Protein AF-A0A934WTT6-F1 (afdb_monomer_lite)

Sequence (178 aa):
MTVEMIGEKTILVSLREGDMRRYSLCLDDNADRVRLGLKDLLCRVGEICGLDHRGKSYLIEALPSKGGCLLIISVHTVKRRRKFRIKRKQLCELCVFFDADAMLDFRRSCAQGGYAVYDYDGRYILLPGVSLDESSIARLSEYGELYPVSEAVFARIREHGKLLLKSGYPMTASREAR

Structure (mmCIF, N/CA/C/O backbone):
data_AF-A0A934WTT6-F1
#
_entry.id   AF-A0A934WTT6-F1
#
loop_
_atom_site.group_PDB
_atom_site.id
_atom_site.type_symbol
_atom_site.label_atom_id
_atom_site.label_alt_id
_atom_site.label_comp_id
_atom_site.label_asym_id
_atom_site.label_entity_id
_atom_site.label_seq_id
_atom_site.pdbx_PDB_ins_code
_atom_site.Cartn_x
_atom_site.Cartn_y
_atom_site.Cartn_z
_atom_site.occupancy
_atom_site.B_iso_or_equiv
_atom_site.auth_seq_id
_atom_site.auth_comp_id
_atom_site.auth_asym_id
_atom_site.auth_atom_id
_atom_site.pdbx_PDB_model_num
ATOM 1 N N . MET A 1 1 ? -25.855 1.335 35.791 1.00 88.50 1 MET A N 1
ATOM 2 C CA . MET A 1 1 ? -25.545 0.596 34.553 1.00 88.50 1 MET A CA 1
ATOM 3 C C . MET A 1 1 ? -25.887 -0.876 34.722 1.00 88.50 1 MET A C 1
ATOM 5 O O . MET A 1 1 ? -25.560 -1.429 35.767 1.00 88.50 1 MET A O 1
ATOM 9 N N . THR A 1 2 ? -26.501 -1.504 33.718 1.00 91.62 2 THR A N 1
ATOM 10 C CA . THR A 1 2 ? -26.630 -2.971 33.614 1.00 91.62 2 THR A CA 1
ATOM 11 C C . THR A 1 2 ? -25.916 -3.468 32.359 1.00 91.62 2 THR A C 1
ATOM 13 O O . THR A 1 2 ? -25.821 -2.732 31.376 1.00 91.62 2 THR A O 1
ATOM 16 N N . VAL A 1 3 ? -25.373 -4.684 32.420 1.00 92.81 3 VAL A N 1
ATOM 17 C CA . VAL A 1 3 ? -24.588 -5.306 31.346 1.00 92.81 3 VAL A CA 1
ATOM 18 C C . VAL A 1 3 ? -25.080 -6.736 31.172 1.00 92.81 3 VAL A C 1
ATOM 20 O O . VAL A 1 3 ? -25.096 -7.494 32.138 1.00 92.81 3 VAL A O 1
ATOM 23 N N . GLU A 1 4 ? -25.466 -7.093 29.954 1.00 91.38 4 GLU A N 1
ATOM 24 C CA . GLU A 1 4 ? -25.961 -8.422 29.601 1.00 91.38 4 GLU A CA 1
ATOM 25 C C . GLU A 1 4 ? -25.240 -8.924 28.350 1.00 91.38 4 GLU A C 1
ATOM 27 O O . GLU A 1 4 ? -25.096 -8.199 27.367 1.00 91.38 4 GLU A O 1
ATOM 32 N N . MET A 1 5 ? -24.780 -10.174 28.365 1.00 87.94 5 MET A N 1
ATOM 33 C CA . MET A 1 5 ? -24.237 -10.813 27.169 1.00 87.94 5 MET A CA 1
ATOM 34 C C . MET A 1 5 ? -25.361 -11.456 26.362 1.00 87.94 5 MET A C 1
ATOM 36 O O . MET A 1 5 ? -26.077 -12.323 26.860 1.00 87.94 5 MET A O 1
ATOM 40 N N . ILE A 1 6 ? -25.473 -11.067 25.095 1.00 87.12 6 ILE A N 1
ATOM 41 C CA . ILE A 1 6 ? -26.398 -11.654 24.130 1.00 87.12 6 ILE A CA 1
ATOM 42 C C . ILE A 1 6 ? -25.563 -12.505 23.169 1.00 87.12 6 ILE A C 1
ATOM 44 O O . ILE A 1 6 ? -25.006 -12.022 22.185 1.00 87.12 6 ILE A O 1
ATOM 48 N N . GLY A 1 7 ? -25.429 -13.792 23.487 1.00 80.38 7 GLY A N 1
ATOM 49 C CA . GLY A 1 7 ? -24.544 -14.704 22.758 1.00 80.38 7 GLY A CA 1
ATOM 50 C C . GLY A 1 7 ? -23.055 -14.459 23.038 1.00 80.38 7 GLY A C 1
ATOM 51 O O . GLY A 1 7 ? -22.679 -13.851 24.035 1.00 80.38 7 GLY A O 1
ATOM 52 N N . GLU A 1 8 ? -22.183 -14.960 22.160 1.00 77.50 8 GLU A N 1
ATOM 53 C CA . GLU A 1 8 ? -20.729 -14.977 22.408 1.00 77.50 8 GLU A CA 1
ATOM 54 C C . GLU A 1 8 ? -20.008 -13.652 22.108 1.00 77.50 8 GLU A C 1
ATOM 56 O O . GLU A 1 8 ? -18.880 -13.445 22.556 1.00 77.50 8 GLU A O 1
ATOM 61 N N . LYS A 1 9 ? -20.601 -12.774 21.289 1.00 83.19 9 LYS A N 1
ATOM 62 C CA . LYS A 1 9 ? -19.907 -11.598 20.721 1.00 83.19 9 LYS A CA 1
ATOM 63 C C . LYS A 1 9 ? -20.690 -10.296 20.807 1.00 83.19 9 LYS A C 1
ATOM 65 O O . LYS A 1 9 ? -20.185 -9.281 20.329 1.00 83.19 9 LYS A O 1
ATOM 70 N N . THR A 1 10 ? -21.873 -10.303 21.405 1.00 89.62 10 THR A N 1
ATOM 71 C CA . THR A 1 10 ? -22.717 -9.113 21.514 1.00 89.62 10 THR A CA 1
ATOM 72 C C . THR A 1 10 ? -23.033 -8.850 22.976 1.00 89.62 10 THR A C 1
ATOM 74 O O . THR A 1 10 ? -23.355 -9.763 23.733 1.00 89.62 10 THR A O 1
ATOM 77 N N . ILE A 1 11 ? -22.901 -7.594 23.384 1.00 92.31 11 ILE A N 1
ATOM 78 C CA . ILE A 1 11 ? -23.130 -7.145 24.754 1.00 92.31 11 ILE A CA 1
ATOM 79 C C . ILE A 1 11 ? -24.143 -6.015 24.703 1.00 92.31 11 ILE A C 1
ATOM 81 O O . ILE A 1 11 ? -23.982 -5.060 23.944 1.00 92.31 11 ILE A O 1
ATOM 85 N N . LEU A 1 12 ? -25.169 -6.122 25.530 1.00 93.12 12 LEU A N 1
ATOM 86 C CA . LEU A 1 12 ? -26.148 -5.083 25.758 1.00 93.12 12 LEU A CA 1
ATOM 87 C C . LEU A 1 12 ? -25.780 -4.325 27.032 1.00 93.12 12 LEU A C 1
ATOM 89 O O . LEU A 1 12 ? -25.562 -4.927 28.083 1.00 93.12 12 LEU A O 1
ATOM 93 N N . VAL A 1 13 ? -25.713 -3.000 26.949 1.00 94.19 13 VAL A N 1
ATOM 94 C CA . VAL A 1 13 ? -25.418 -2.140 28.097 1.00 94.19 13 VAL A CA 1
ATOM 95 C C . VAL A 1 13 ? -26.506 -1.090 28.224 1.00 94.19 13 VAL A C 1
ATOM 97 O O . VAL A 1 13 ? -26.664 -0.250 27.344 1.00 94.19 13 VAL A O 1
ATOM 100 N N . SER A 1 14 ? -27.238 -1.101 29.335 1.00 93.44 14 SER A N 1
ATOM 101 C CA . SER A 1 14 ? -28.210 -0.051 29.642 1.00 93.44 14 SER A CA 1
ATOM 102 C C . SER A 1 14 ? -27.595 0.954 30.612 1.00 93.44 14 SER A C 1
ATOM 104 O O . SER A 1 14 ? -27.280 0.645 31.769 1.00 93.44 14 SER A O 1
ATOM 106 N N . LEU A 1 15 ? -27.445 2.182 30.129 1.00 93.44 15 LEU A N 1
ATOM 107 C CA . LEU A 1 15 ? -26.926 3.329 30.858 1.00 93.44 15 LEU A CA 1
ATOM 108 C C . LEU A 1 15 ? -28.083 4.217 31.294 1.00 93.44 15 LEU A C 1
ATOM 110 O O . LEU A 1 15 ? -28.875 4.665 30.470 1.00 93.44 15 LEU A O 1
ATOM 114 N N . ARG A 1 16 ? -28.163 4.505 32.592 1.00 92.50 16 ARG A N 1
ATOM 115 C CA . ARG A 1 16 ? -29.046 5.556 33.111 1.00 92.50 16 ARG A CA 1
ATOM 116 C C . ARG A 1 16 ? -28.342 6.905 33.012 1.00 92.50 16 ARG A C 1
ATOM 118 O O . ARG A 1 16 ? -27.128 6.967 32.840 1.00 92.50 16 ARG A O 1
ATOM 125 N N . GLU A 1 17 ? -29.080 7.988 33.202 1.00 90.00 17 GLU A N 1
ATOM 126 C CA . GLU A 1 17 ? -28.550 9.354 33.167 1.00 90.00 17 GLU A CA 1
ATOM 127 C C . GLU A 1 17 ? -27.301 9.547 34.049 1.00 90.00 17 GLU A C 1
ATOM 129 O O . GLU A 1 17 ? -26.317 10.146 33.619 1.00 90.00 17 GLU A O 1
ATOM 134 N N . GLY A 1 18 ? -27.291 8.973 35.257 1.00 90.00 18 GLY A N 1
ATOM 135 C CA . GLY A 1 18 ? -26.122 9.019 36.141 1.00 90.00 18 GLY A CA 1
ATOM 136 C C . GLY A 1 18 ? -24.885 8.322 35.559 1.00 90.00 18 GLY A C 1
ATOM 137 O O . GLY A 1 18 ? -23.771 8.814 35.724 1.00 90.00 18 GLY A O 1
ATOM 138 N N . ASP A 1 19 ? -25.071 7.217 34.830 1.00 91.12 19 ASP A N 1
ATOM 139 C CA . ASP A 1 19 ? -23.977 6.522 34.146 1.00 91.12 19 ASP A CA 1
ATOM 140 C C . ASP A 1 19 ? -23.474 7.351 32.953 1.00 91.12 19 ASP A C 1
ATOM 142 O O . ASP A 1 19 ? -22.269 7.511 32.778 1.00 91.12 19 ASP A O 1
ATOM 146 N N . MET A 1 20 ? -24.388 7.943 32.176 1.00 89.31 20 MET A N 1
ATOM 147 C CA . MET A 1 20 ? -24.049 8.824 31.050 1.00 89.31 20 MET A CA 1
ATOM 148 C C . MET A 1 20 ? -23.176 10.000 31.500 1.00 89.31 20 MET A C 1
ATOM 150 O O . MET A 1 20 ? -22.154 10.284 30.875 1.00 89.31 20 MET A O 1
ATOM 154 N N . ARG A 1 21 ? -23.521 10.635 32.630 1.00 89.00 21 ARG A N 1
ATOM 155 C CA . ARG A 1 21 ? -22.713 11.706 33.236 1.00 89.00 21 ARG A CA 1
ATOM 156 C C . ARG A 1 21 ? -21.365 11.190 33.740 1.00 89.00 21 ARG A C 1
ATOM 158 O O . ARG A 1 21 ? -20.342 11.817 33.479 1.00 89.00 21 ARG A O 1
ATOM 165 N N . ARG A 1 22 ? -21.345 10.036 34.419 1.00 90.06 22 ARG A N 1
ATOM 166 C CA . ARG A 1 22 ? -20.115 9.414 34.940 1.00 90.06 22 ARG A CA 1
ATOM 167 C C . ARG A 1 22 ? -19.087 9.155 33.839 1.00 90.06 22 ARG A C 1
ATOM 169 O O . ARG A 1 22 ? -17.905 9.389 34.059 1.00 90.06 22 ARG A O 1
ATOM 176 N N . TYR A 1 23 ? -19.537 8.689 32.678 1.00 89.94 23 TYR A N 1
ATOM 177 C CA . TYR A 1 23 ? -18.672 8.399 31.536 1.00 89.94 23 TYR A CA 1
ATOM 178 C C . TYR A 1 23 ? -18.549 9.570 30.547 1.00 89.94 23 TYR A C 1
ATOM 180 O O . TYR A 1 23 ? -17.927 9.402 29.508 1.00 89.94 23 TYR A O 1
ATOM 188 N N . SER A 1 24 ? -19.098 10.758 30.842 1.00 88.06 24 SER A N 1
ATOM 189 C CA . SER A 1 24 ? -19.089 11.920 29.927 1.00 88.06 24 SER A CA 1
ATOM 190 C C . SER A 1 24 ? -19.585 11.583 28.507 1.00 88.06 24 SER A C 1
ATOM 192 O O . SER A 1 24 ? -18.953 11.931 27.511 1.00 88.06 24 SER A O 1
ATOM 194 N N . LEU A 1 25 ? -20.700 10.850 28.411 1.00 85.81 25 LEU A N 1
ATOM 195 C CA . LEU A 1 25 ? -21.288 10.378 27.150 1.00 85.81 25 LEU A CA 1
ATOM 196 C C . LEU A 1 25 ? -22.413 11.301 26.659 1.00 85.81 25 LEU A C 1
ATOM 198 O O . LEU A 1 25 ? -23.497 10.835 26.314 1.00 85.81 25 LEU A O 1
ATOM 202 N N . CYS A 1 26 ? -22.185 12.613 26.652 1.00 79.44 26 CYS A N 1
ATOM 203 C CA . CYS A 1 26 ? -23.161 13.579 26.147 1.00 79.44 26 CYS A CA 1
ATOM 204 C C . CYS A 1 26 ? -22.972 13.831 24.644 1.00 79.44 26 CYS A C 1
ATOM 206 O O . CYS A 1 26 ? -21.847 13.870 24.152 1.00 79.44 26 CYS A O 1
ATOM 208 N N . LEU A 1 27 ? -24.077 14.030 23.917 1.00 67.25 27 LEU A N 1
ATOM 209 C CA . LEU A 1 27 ? -24.055 14.320 22.474 1.00 67.25 27 LEU A CA 1
ATOM 210 C C . LEU A 1 27 ? -23.377 15.661 22.146 1.00 67.25 27 LEU A C 1
ATOM 212 O O . LEU A 1 27 ? -22.802 15.797 21.071 1.00 67.25 27 LEU A O 1
ATOM 216 N N . ASP A 1 28 ? -23.411 16.609 23.085 1.00 74.44 28 ASP A N 1
ATOM 217 C CA . ASP A 1 28 ? -22.836 17.950 22.925 1.00 74.44 28 ASP A CA 1
ATOM 218 C C . ASP A 1 28 ? -21.350 18.029 23.328 1.00 74.44 28 ASP A C 1
ATOM 220 O O . ASP A 1 28 ? -20.716 19.074 23.182 1.00 74.44 28 ASP A O 1
ATOM 224 N N . ASP A 1 29 ? -20.777 16.944 23.861 1.00 74.25 29 ASP A N 1
ATOM 225 C CA . ASP A 1 29 ? -19.371 16.912 24.267 1.00 74.25 29 ASP A CA 1
ATOM 226 C C . ASP A 1 29 ? -18.434 16.716 23.060 1.00 74.25 29 ASP A C 1
ATOM 228 O O . ASP A 1 29 ? -18.773 16.109 22.043 1.00 74.25 29 ASP A O 1
ATOM 232 N N . ASN A 1 30 ? -17.190 17.188 23.194 1.00 83.25 30 ASN A N 1
ATOM 233 C CA . ASN A 1 30 ? -16.145 16.962 22.195 1.00 83.25 30 ASN A CA 1
ATOM 234 C C . ASN A 1 30 ? -15.956 15.451 21.933 1.00 83.25 30 ASN A C 1
ATOM 236 O O . ASN A 1 30 ? -15.803 14.663 22.869 1.00 83.25 30 ASN A O 1
ATOM 240 N N . ALA A 1 31 ? -15.882 15.062 20.656 1.00 82.75 31 ALA A N 1
ATOM 241 C CA . ALA A 1 31 ? -15.681 13.686 20.207 1.00 82.75 31 ALA A CA 1
ATOM 242 C C . ALA A 1 31 ? -14.515 12.967 20.911 1.00 82.75 31 ALA A C 1
ATOM 244 O O . ALA A 1 31 ? -14.612 11.771 21.189 1.00 82.75 31 ALA A O 1
ATOM 245 N N . ASP A 1 32 ? -13.424 13.665 21.238 1.00 85.69 32 ASP A N 1
ATOM 246 C CA . ASP A 1 32 ? -12.292 13.055 21.949 1.00 85.69 32 ASP A CA 1
ATOM 247 C C . ASP A 1 32 ? -12.609 12.735 23.414 1.00 85.69 32 ASP A C 1
ATOM 249 O O . ASP A 1 32 ? -12.186 11.696 23.929 1.00 85.69 32 ASP A O 1
ATOM 253 N N . ARG A 1 33 ? -13.420 13.573 24.068 1.00 85.75 33 ARG A N 1
ATOM 254 C CA . ARG A 1 33 ? -13.899 13.344 25.435 1.00 85.75 33 ARG A CA 1
ATOM 255 C C . ARG A 1 33 ? -14.870 12.167 25.478 1.00 85.75 33 ARG A C 1
ATOM 257 O O . ARG A 1 33 ? -14.693 11.269 26.297 1.00 85.75 33 ARG A O 1
ATOM 264 N N . VAL A 1 34 ? -15.813 12.118 24.538 1.00 86.31 34 VAL A N 1
ATOM 265 C CA . VAL A 1 34 ? -16.751 10.994 24.391 1.00 86.31 34 VAL A CA 1
ATOM 266 C C . VAL A 1 34 ? -15.995 9.692 24.102 1.00 86.31 34 VAL A C 1
ATOM 268 O O . VAL A 1 34 ?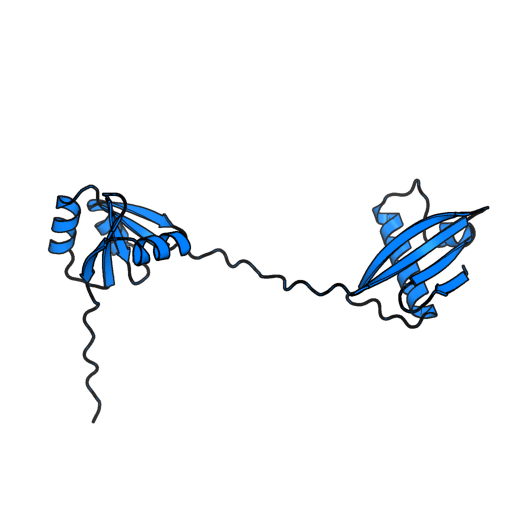 -16.300 8.650 24.677 1.00 86.31 34 VAL A O 1
ATOM 271 N N . ARG A 1 35 ? -14.949 9.733 23.265 1.00 87.31 35 ARG A N 1
ATOM 272 C CA . ARG A 1 35 ? -14.086 8.568 22.993 1.00 87.31 35 ARG A CA 1
ATOM 273 C C . ARG A 1 35 ? -13.341 8.070 24.227 1.00 87.31 35 ARG A C 1
ATOM 275 O O . ARG A 1 35 ? -13.196 6.859 24.376 1.00 87.31 35 ARG A O 1
ATOM 282 N N . LEU A 1 36 ? -12.828 8.964 25.072 1.00 88.94 36 LEU A N 1
ATOM 283 C CA . LEU A 1 36 ? -12.204 8.587 26.346 1.00 88.94 36 LEU A CA 1
ATOM 284 C C . LEU A 1 36 ? -13.234 7.932 27.274 1.00 88.94 36 LEU A C 1
ATOM 286 O O . LEU A 1 36 ? -13.004 6.824 27.748 1.00 88.94 36 LEU A O 1
ATOM 290 N N . GLY A 1 37 ? -14.408 8.548 27.408 1.00 90.88 37 GLY A N 1
ATOM 291 C CA . GLY A 1 37 ? -15.532 8.006 28.169 1.00 90.88 37 GLY A CA 1
ATOM 292 C C . GLY A 1 37 ? -15.967 6.609 27.726 1.00 90.88 37 GLY A C 1
ATOM 293 O O . GLY A 1 37 ? -16.144 5.708 28.5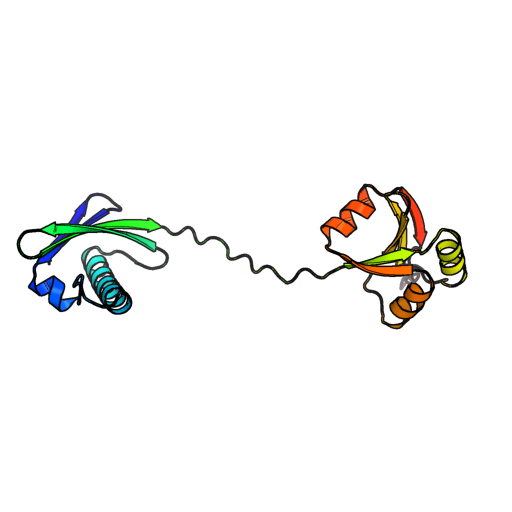46 1.00 90.88 37 GLY A O 1
ATOM 294 N N . LEU A 1 38 ? -16.069 6.393 26.411 1.00 90.19 38 LEU A N 1
ATOM 295 C CA . LEU A 1 38 ? -16.377 5.086 25.828 1.00 90.19 38 LEU A CA 1
ATOM 296 C C . LEU A 1 38 ? -15.290 4.047 26.115 1.00 90.19 38 LEU A C 1
ATOM 298 O O . LEU A 1 38 ? -15.618 2.885 26.336 1.00 90.19 38 LEU A O 1
ATOM 302 N N . LYS A 1 39 ? -14.005 4.425 26.122 1.00 89.75 39 LYS A N 1
ATOM 303 C CA . LYS A 1 39 ? -12.920 3.496 26.480 1.00 89.75 39 LYS A CA 1
ATOM 304 C C . LYS A 1 39 ? -13.033 3.054 27.933 1.00 89.75 39 LYS A C 1
ATOM 306 O O . LYS A 1 39 ? -12.948 1.857 28.195 1.00 89.75 39 LYS A O 1
ATOM 311 N N . ASP A 1 40 ? -13.272 3.990 28.845 1.00 91.19 40 ASP A N 1
ATOM 312 C CA . ASP A 1 40 ? -13.427 3.688 30.270 1.00 91.19 40 ASP A CA 1
ATOM 313 C C . ASP A 1 40 ? -14.658 2.808 30.522 1.00 91.19 40 ASP A C 1
ATOM 315 O O . ASP A 1 40 ? -14.598 1.842 31.289 1.00 91.19 40 ASP A O 1
ATOM 319 N N . LEU A 1 41 ? -15.761 3.087 29.819 1.00 92.25 41 LEU A N 1
ATOM 320 C CA . LEU A 1 41 ? -16.950 2.242 29.828 1.00 92.25 41 LEU A CA 1
ATOM 321 C C . LEU A 1 41 ? -16.636 0.828 29.327 1.00 92.25 41 LEU A C 1
ATOM 323 O O . LEU A 1 41 ? -16.990 -0.145 29.990 1.00 92.25 41 LEU A O 1
ATOM 327 N N . LEU A 1 42 ? -15.969 0.702 28.176 1.00 90.44 42 LEU A N 1
ATOM 328 C CA . LEU A 1 42 ? -15.627 -0.592 27.588 1.00 90.44 42 LEU A CA 1
ATOM 329 C C . LEU A 1 42 ? -14.748 -1.422 28.522 1.00 90.44 42 LEU A C 1
ATOM 331 O O . LEU A 1 42 ? -15.055 -2.595 28.710 1.00 90.44 42 LEU A O 1
ATOM 335 N N . CYS A 1 43 ? -13.727 -0.819 29.142 1.00 89.38 43 CYS A N 1
ATOM 336 C CA . CYS A 1 43 ? -12.894 -1.485 30.147 1.00 89.38 43 CYS A CA 1
ATOM 337 C C . CYS A 1 43 ? -13.749 -2.054 31.282 1.00 89.38 43 CYS A C 1
ATOM 339 O O . CYS A 1 43 ? -13.619 -3.226 31.631 1.00 89.38 43 CYS A O 1
ATOM 341 N N . ARG A 1 44 ? -14.685 -1.256 31.813 1.00 90.88 44 ARG A N 1
ATOM 342 C CA . ARG A 1 44 ? -15.579 -1.719 32.879 1.00 90.88 44 ARG A CA 1
ATOM 343 C C . ARG A 1 44 ? -16.504 -2.844 32.418 1.00 90.88 44 ARG A C 1
ATOM 345 O O . ARG A 1 44 ? -16.761 -3.779 33.171 1.00 90.88 44 ARG A O 1
ATOM 352 N N . VAL A 1 45 ? -17.011 -2.764 31.192 1.00 90.00 45 VAL A N 1
ATOM 353 C CA . VAL A 1 45 ? -17.858 -3.805 30.598 1.00 90.00 45 VAL A CA 1
ATOM 354 C C . VAL A 1 45 ? -17.082 -5.113 30.438 1.00 90.00 45 VAL A C 1
ATOM 356 O O . VAL A 1 45 ? -17.624 -6.169 30.761 1.00 90.00 45 VAL A O 1
ATOM 359 N N . GLY A 1 46 ? -15.820 -5.083 30.000 1.00 87.31 46 GLY A N 1
ATOM 360 C CA . GLY A 1 46 ? -15.032 -6.313 29.904 1.00 87.31 46 GLY A CA 1
ATOM 361 C C . GLY A 1 46 ? -14.569 -6.868 31.238 1.00 87.31 46 GLY A C 1
ATOM 362 O O . GLY A 1 46 ? -14.494 -8.086 31.346 1.00 87.31 46 GLY A O 1
ATOM 363 N N . GLU A 1 47 ? -14.352 -6.039 32.265 1.00 87.88 47 GLU A N 1
ATOM 364 C CA . GLU A 1 47 ? -14.180 -6.531 33.641 1.00 87.88 47 GLU A CA 1
ATOM 365 C C . GLU A 1 47 ? -15.402 -7.345 34.092 1.00 87.88 47 GLU A C 1
ATOM 367 O O . GLU A 1 47 ? -15.250 -8.433 34.639 1.00 87.88 47 GLU A O 1
ATOM 372 N N . ILE A 1 48 ? -16.614 -6.843 33.821 1.00 87.94 48 ILE A N 1
ATOM 373 C CA . ILE A 1 48 ? -17.872 -7.512 34.188 1.00 87.94 48 ILE A CA 1
ATOM 374 C C . ILE A 1 48 ? -18.079 -8.802 33.379 1.00 87.94 48 ILE A C 1
ATOM 376 O O . ILE A 1 48 ? -18.533 -9.802 33.928 1.00 87.94 48 ILE A O 1
ATOM 380 N N . CYS A 1 49 ? -17.742 -8.794 32.087 1.00 84.25 49 CYS A N 1
ATOM 381 C CA . CYS A 1 49 ? -17.977 -9.927 31.184 1.00 84.25 49 CYS A CA 1
ATOM 382 C C . CYS A 1 49 ? -16.799 -10.917 31.095 1.00 84.25 49 CYS A C 1
ATOM 384 O O . CYS A 1 49 ? -16.885 -11.893 30.354 1.00 84.25 49 CYS A O 1
ATOM 386 N N . GLY A 1 50 ? -15.673 -10.658 31.768 1.00 82.19 50 GLY A N 1
ATOM 387 C CA . GLY A 1 50 ? -14.451 -11.461 31.629 1.00 82.19 50 GLY A CA 1
ATOM 388 C C . GLY A 1 50 ? -13.818 -11.403 30.228 1.00 82.19 50 GLY A C 1
ATOM 389 O O . GLY A 1 50 ? -13.218 -12.376 29.771 1.00 82.19 50 GLY A O 1
ATOM 390 N N . LEU A 1 51 ? -13.959 -10.284 29.511 1.00 77.38 51 LEU A N 1
ATOM 391 C CA . LEU A 1 51 ? -13.464 -10.131 28.140 1.00 77.38 51 LEU A CA 1
ATOM 392 C C . LEU A 1 51 ? -12.076 -9.480 28.107 1.00 77.38 51 LEU A C 1
ATOM 394 O O . LEU A 1 51 ? -11.912 -8.333 28.507 1.00 77.38 51 LEU A O 1
ATOM 398 N N . ASP A 1 52 ? -11.088 -10.155 27.508 1.00 74.31 52 ASP A N 1
ATOM 399 C CA . ASP A 1 52 ? -9.818 -9.503 27.153 1.00 74.31 52 ASP A CA 1
ATOM 400 C C . ASP A 1 52 ? -10.026 -8.569 25.955 1.00 74.31 52 ASP A C 1
ATOM 402 O O . ASP A 1 52 ? -10.407 -9.021 24.874 1.00 74.31 52 ASP A O 1
ATOM 406 N N . HIS A 1 53 ? -9.780 -7.271 26.121 1.00 71.44 53 HIS A N 1
ATOM 407 C CA . HIS A 1 53 ? -9.977 -6.278 25.068 1.00 71.44 53 HIS A CA 1
ATOM 408 C C . HIS A 1 53 ? -8.813 -6.164 24.070 1.00 71.44 53 HIS A C 1
ATOM 410 O O . HIS A 1 53 ? -8.950 -5.473 23.053 1.00 71.44 53 HIS A O 1
ATOM 416 N N . ARG A 1 54 ? -7.662 -6.805 24.322 1.00 72.81 54 ARG A N 1
ATOM 417 C CA . ARG A 1 54 ? -6.471 -6.658 23.471 1.00 72.81 54 ARG A CA 1
ATOM 418 C C . ARG A 1 54 ? -6.723 -7.190 22.058 1.00 72.81 54 ARG A C 1
ATOM 420 O O . ARG A 1 54 ? -7.117 -8.332 21.854 1.00 72.81 54 ARG A O 1
ATOM 427 N N . GLY A 1 55 ? -6.449 -6.357 21.051 1.00 68.88 55 GLY A N 1
ATOM 428 C CA . GLY A 1 55 ? -6.548 -6.752 19.638 1.00 68.88 55 GLY A CA 1
ATOM 429 C C . GLY A 1 55 ? -7.978 -6.948 19.118 1.00 68.88 55 GLY A C 1
ATOM 430 O O . GLY A 1 55 ? -8.160 -7.518 18.041 1.00 68.88 55 GLY A O 1
ATOM 431 N N . LYS A 1 56 ? -8.986 -6.473 19.851 1.00 79.75 56 LYS A N 1
ATOM 432 C CA . LYS A 1 56 ? -10.390 -6.495 19.433 1.00 79.75 56 LYS A CA 1
ATOM 433 C C . LYS A 1 56 ? -10.827 -5.118 18.932 1.00 79.75 56 LYS A C 1
ATOM 435 O O . LYS A 1 56 ? -10.291 -4.094 19.350 1.00 79.75 56 LYS A O 1
ATOM 440 N N . SER A 1 57 ? -11.785 -5.103 18.016 1.00 83.56 57 SER A N 1
ATOM 441 C CA . SER A 1 57 ? -12.489 -3.905 17.555 1.00 83.56 57 SER A CA 1
ATOM 442 C C . SER A 1 57 ? -13.948 -4.017 17.947 1.00 83.56 57 SER A C 1
ATOM 444 O O . SER A 1 57 ? -14.529 -5.096 17.846 1.00 83.56 57 SER A O 1
ATOM 446 N N . TYR A 1 58 ? -14.532 -2.896 18.340 1.00 86.62 58 TYR A N 1
ATOM 447 C CA . TYR A 1 58 ? -15.916 -2.820 18.780 1.00 86.62 58 TYR A CA 1
ATOM 448 C C . TYR A 1 58 ? -16.716 -2.040 17.750 1.00 86.62 58 TYR A C 1
ATOM 450 O O . TYR A 1 58 ? -16.293 -0.961 17.333 1.00 86.62 58 TYR A O 1
ATOM 458 N N . LEU A 1 59 ? -17.854 -2.590 17.351 1.00 89.25 59 LEU A N 1
ATOM 459 C CA . LEU A 1 59 ? -18.937 -1.813 16.769 1.00 89.25 59 LEU A CA 1
ATOM 460 C C . LEU A 1 59 ? -19.876 -1.452 17.921 1.00 89.25 59 LEU A C 1
ATOM 462 O O . LEU A 1 59 ? -20.307 -2.343 18.650 1.00 89.25 59 LEU A O 1
ATOM 466 N N . ILE A 1 60 ? -20.124 -0.160 18.119 1.00 90.50 60 ILE A N 1
ATOM 467 C CA . ILE A 1 60 ? -20.987 0.345 19.189 1.00 90.50 60 ILE A CA 1
ATOM 468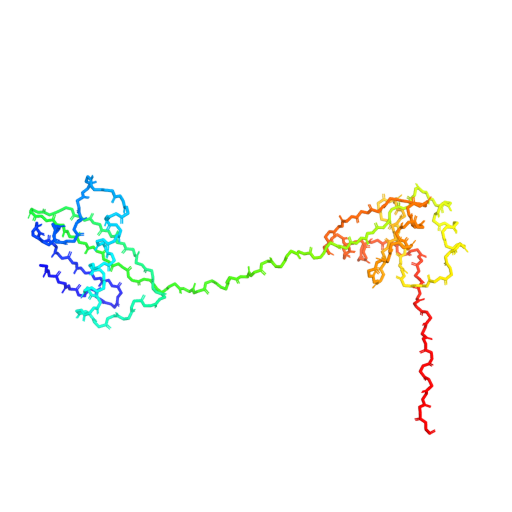 C C . ILE A 1 60 ? -22.141 1.081 18.532 1.00 90.50 60 ILE A C 1
ATOM 470 O O . ILE A 1 60 ? -21.928 2.087 17.857 1.00 90.50 60 ILE A O 1
ATOM 474 N N . GLU A 1 61 ? -23.346 0.582 18.751 1.00 90.69 61 GLU A N 1
ATOM 475 C CA . GLU A 1 61 ? -24.586 1.221 18.330 1.00 90.69 61 GLU A CA 1
ATOM 476 C C . GLU A 1 61 ? -25.283 1.772 19.571 1.00 90.69 61 GLU A C 1
ATOM 478 O O . GLU A 1 61 ? -25.338 1.105 20.605 1.00 90.69 61 GLU A O 1
ATOM 483 N N . ALA A 1 62 ? -25.778 3.003 19.485 1.00 90.44 62 ALA A N 1
ATOM 484 C CA . ALA A 1 62 ? -26.408 3.699 20.597 1.00 90.44 62 ALA A CA 1
ATOM 485 C C . ALA A 1 62 ? -27.866 4.011 20.265 1.00 90.44 62 ALA A C 1
ATOM 487 O O . ALA A 1 62 ? -28.162 4.599 19.225 1.00 90.44 62 ALA A O 1
ATOM 488 N N . LEU A 1 63 ? -28.766 3.636 21.168 1.00 89.06 63 LEU A N 1
ATOM 489 C CA . LEU A 1 63 ? -30.200 3.864 21.063 1.00 89.06 63 LEU A CA 1
ATOM 490 C C . LEU A 1 63 ? -30.658 4.687 22.275 1.00 89.06 63 LEU A C 1
ATOM 492 O O . LEU A 1 63 ? -30.402 4.291 23.416 1.00 89.06 63 LEU A O 1
ATOM 496 N N . PRO A 1 64 ? -31.339 5.827 22.079 1.00 87.19 64 PRO A N 1
ATOM 497 C CA . PRO A 1 64 ? -31.858 6.602 23.197 1.00 87.19 64 PRO A CA 1
ATOM 498 C C . PRO A 1 64 ? -32.926 5.803 23.959 1.00 87.19 64 PRO A C 1
ATOM 500 O O . PRO A 1 64 ? -33.750 5.109 23.364 1.00 87.19 64 PRO A O 1
ATOM 503 N N . SER A 1 65 ? -32.937 5.924 25.286 1.00 83.94 65 SER A N 1
ATOM 504 C CA . SER A 1 65 ? -33.976 5.351 26.153 1.00 83.94 65 SER A CA 1
ATOM 505 C C . SER A 1 65 ? -34.475 6.400 27.153 1.00 83.94 65 SER A C 1
ATOM 507 O O . SER A 1 65 ? -33.848 7.447 27.325 1.00 83.94 65 SER A O 1
ATOM 509 N N . LYS A 1 66 ? -35.626 6.171 27.806 1.00 80.88 66 LYS A N 1
ATOM 510 C CA . LYS A 1 66 ? -36.186 7.131 28.777 1.00 80.88 66 LYS A CA 1
ATOM 511 C C . LYS A 1 66 ? -35.195 7.371 29.927 1.00 80.88 66 LYS A C 1
ATOM 513 O O . LYS A 1 66 ? -35.057 6.527 30.807 1.00 80.88 66 LYS A O 1
ATOM 518 N N . GLY A 1 67 ? -34.539 8.534 29.919 1.00 78.69 67 GLY A N 1
ATOM 519 C CA . GLY A 1 67 ? -33.562 8.933 30.937 1.00 78.69 67 GLY A CA 1
ATOM 520 C C . GLY A 1 67 ? -32.207 8.230 30.817 1.00 78.69 67 GLY A C 1
ATOM 521 O O . GLY A 1 67 ? -31.543 8.014 31.831 1.00 78.69 67 GLY A O 1
ATOM 522 N N . GLY A 1 68 ? -31.800 7.824 29.611 1.00 86.88 68 GLY A N 1
ATOM 523 C CA . GLY A 1 68 ? -30.555 7.089 29.426 1.00 86.88 68 GLY A CA 1
ATOM 524 C C . GLY A 1 68 ? -30.251 6.697 27.984 1.00 86.88 68 GLY A C 1
ATOM 525 O O . GLY A 1 68 ? -30.794 7.246 27.027 1.00 86.88 68 GLY A O 1
ATOM 526 N N . CYS A 1 69 ? -29.385 5.701 27.833 1.00 89.81 69 CYS A N 1
ATOM 527 C CA . CYS A 1 69 ? -28.945 5.176 26.547 1.00 89.81 69 CYS A CA 1
ATOM 528 C C . CYS A 1 69 ? -28.778 3.660 26.631 1.00 89.81 69 CYS A C 1
ATOM 530 O O . CYS A 1 69 ? -28.253 3.134 27.612 1.00 89.81 69 CYS A O 1
ATOM 532 N N . LEU A 1 70 ? -29.223 2.965 25.596 1.00 92.19 70 LEU A N 1
ATOM 533 C CA . LEU A 1 70 ? -28.957 1.556 25.389 1.00 92.19 70 LEU A CA 1
ATOM 534 C C . LEU A 1 70 ? -27.828 1.433 24.369 1.00 92.19 70 LEU A C 1
ATOM 536 O O . LEU A 1 70 ? -27.939 1.946 23.258 1.00 92.19 70 LEU A O 1
ATOM 540 N N . LEU A 1 71 ? -26.750 0.755 24.740 1.00 93.12 71 LEU A N 1
ATOM 541 C CA . LEU A 1 71 ? -25.644 0.458 23.843 1.00 93.12 71 LEU A CA 1
ATOM 542 C C . LEU A 1 71 ? -25.667 -1.015 23.458 1.00 93.12 71 LEU A C 1
ATOM 544 O O . LEU A 1 71 ? -25.763 -1.891 24.319 1.00 93.12 71 LEU A O 1
ATOM 548 N N . ILE A 1 72 ? -25.515 -1.271 22.166 1.00 92.62 72 ILE A N 1
ATOM 549 C CA . ILE A 1 72 ? -25.266 -2.596 21.610 1.00 92.62 72 ILE A CA 1
ATOM 550 C C . ILE A 1 72 ? -23.802 -2.620 21.185 1.00 92.62 72 ILE A C 1
ATOM 552 O O . ILE A 1 72 ? -23.374 -1.845 20.331 1.00 92.62 72 ILE A O 1
ATOM 556 N N . ILE A 1 73 ? -23.017 -3.489 21.815 1.00 92.12 73 ILE A N 1
ATOM 557 C CA . ILE A 1 73 ? -21.574 -3.589 21.606 1.00 92.12 73 ILE A CA 1
ATOM 558 C C . ILE A 1 73 ? -21.280 -4.937 20.960 1.00 92.12 73 ILE A C 1
ATOM 560 O O . ILE A 1 73 ? -21.351 -5.980 21.608 1.00 92.12 73 ILE A O 1
ATOM 564 N N . SER A 1 74 ? -20.914 -4.908 19.684 1.00 90.44 74 SER A N 1
ATOM 565 C CA . SER A 1 74 ? -20.493 -6.089 18.933 1.00 90.44 74 SER A CA 1
ATOM 566 C C . SER A 1 74 ? -18.971 -6.180 18.891 1.00 90.44 74 SER A C 1
ATOM 568 O O . SER A 1 74 ? -18.271 -5.252 18.477 1.00 90.44 74 SER A O 1
ATOM 570 N N . VAL A 1 75 ? -18.443 -7.315 19.341 1.00 87.31 75 VAL A N 1
ATOM 571 C CA . VAL A 1 75 ? -17.012 -7.570 19.490 1.00 87.31 75 VAL A CA 1
ATOM 572 C C . VAL A 1 75 ? -16.486 -8.320 18.271 1.00 87.31 75 VAL A C 1
ATOM 574 O O . VAL A 1 75 ? -16.797 -9.488 18.036 1.00 87.31 75 VAL A O 1
ATOM 577 N N . HIS A 1 76 ? -15.608 -7.668 17.517 1.00 82.38 76 HIS A N 1
ATOM 578 C CA . HIS A 1 76 ? -14.922 -8.261 16.378 1.00 82.38 76 HIS A CA 1
ATOM 579 C C . HIS A 1 76 ? -13.449 -8.501 16.709 1.00 82.38 76 HIS A C 1
ATOM 581 O O . HIS A 1 76 ? -12.750 -7.645 17.253 1.00 82.38 76 HIS A O 1
ATOM 587 N N . THR A 1 77 ? -12.930 -9.667 16.337 1.00 68.56 77 THR A N 1
ATOM 588 C CA . THR A 1 77 ? -11.485 -9.901 16.349 1.00 68.56 77 THR A CA 1
ATOM 589 C C . THR A 1 77 ? -10.866 -9.137 15.187 1.00 68.56 77 THR A C 1
ATOM 591 O O . THR A 1 77 ? -11.124 -9.471 14.025 1.00 68.56 77 THR A O 1
ATOM 594 N N . VAL A 1 78 ? -10.018 -8.147 15.472 1.00 61.41 78 VAL A N 1
ATOM 595 C CA . VAL A 1 78 ? -9.196 -7.551 14.421 1.00 61.41 78 VAL A CA 1
ATOM 596 C C . VAL A 1 78 ? -8.188 -8.617 14.033 1.00 61.41 78 VAL A C 1
ATOM 598 O O . VAL A 1 78 ? -7.209 -8.848 14.743 1.00 61.41 78 VAL A O 1
ATOM 601 N N . LYS A 1 79 ? -8.390 -9.275 12.887 1.00 54.59 79 LYS A N 1
ATOM 602 C CA . LYS A 1 79 ? -7.274 -9.954 12.228 1.00 54.59 79 LYS A CA 1
ATOM 603 C C . LYS A 1 79 ? -6.222 -8.872 12.022 1.00 54.59 79 LYS A C 1
ATOM 605 O O . LYS A 1 79 ? -6.430 -7.984 11.196 1.00 54.59 79 LYS A O 1
ATOM 610 N N . ARG A 1 80 ? -5.140 -8.887 12.813 1.00 50.06 80 ARG A N 1
ATOM 611 C CA . ARG A 1 80 ? -3.985 -7.997 12.636 1.00 50.06 80 ARG A CA 1
ATOM 612 C C . ARG A 1 80 ? -3.572 -8.125 11.172 1.00 50.06 80 ARG A C 1
ATOM 614 O O . ARG A 1 80 ? -2.908 -9.089 10.798 1.00 50.06 80 ARG A O 1
ATOM 621 N N . ARG A 1 81 ? -3.988 -7.181 10.323 1.00 52.19 81 ARG A N 1
ATOM 622 C CA . ARG A 1 81 ? -3.438 -7.078 8.976 1.00 52.19 81 ARG A CA 1
ATOM 623 C C . ARG A 1 81 ? -1.948 -6.866 9.188 1.00 52.19 81 ARG A C 1
ATOM 625 O O . ARG A 1 81 ? -1.559 -5.922 9.880 1.00 52.19 81 ARG A O 1
ATOM 632 N N . ARG A 1 82 ? -1.128 -7.786 8.670 1.00 50.44 82 ARG A N 1
ATOM 633 C CA . ARG A 1 82 ? 0.327 -7.621 8.611 1.00 50.44 82 ARG A CA 1
ATOM 634 C C . ARG A 1 82 ? 0.578 -6.211 8.083 1.00 50.44 82 ARG A C 1
ATOM 636 O O . ARG A 1 82 ? 0.222 -5.905 6.949 1.00 50.44 82 ARG A O 1
ATOM 643 N N . LYS A 1 83 ? 1.127 -5.334 8.925 1.00 46.16 83 LYS A N 1
ATOM 644 C CA . LYS A 1 83 ? 1.622 -4.039 8.468 1.00 46.16 83 LYS A CA 1
ATOM 645 C C . LYS A 1 83 ? 2.878 -4.340 7.665 1.00 46.16 83 LYS A C 1
ATOM 647 O O . LYS A 1 83 ? 3.954 -4.507 8.230 1.00 46.16 83 LYS A O 1
ATOM 652 N N . PHE A 1 84 ? 2.723 -4.489 6.355 1.00 50.38 84 PHE A N 1
ATOM 653 C CA . PHE A 1 84 ? 3.862 -4.523 5.457 1.00 50.38 84 PHE A CA 1
ATOM 654 C C . PHE A 1 84 ? 4.473 -3.125 5.471 1.00 50.38 84 PHE A C 1
ATOM 656 O O . PHE A 1 84 ? 3.886 -2.166 4.974 1.00 50.38 84 PHE A O 1
ATOM 663 N N . ARG A 1 85 ? 5.641 -2.990 6.100 1.00 46.38 85 ARG A N 1
ATOM 664 C CA . ARG A 1 85 ? 6.487 -1.818 5.903 1.00 46.38 85 ARG A CA 1
ATOM 665 C C . ARG A 1 85 ? 6.945 -1.876 4.450 1.00 46.38 85 ARG A C 1
ATOM 667 O O . ARG A 1 85 ? 7.791 -2.701 4.115 1.00 46.38 85 ARG A O 1
ATOM 674 N N . ILE A 1 86 ? 6.371 -1.032 3.596 1.00 53.59 86 ILE A N 1
ATOM 675 C CA . ILE A 1 86 ? 6.901 -0.802 2.253 1.00 53.59 86 ILE A CA 1
ATOM 676 C C . ILE A 1 86 ? 8.281 -0.173 2.467 1.00 53.59 86 ILE A C 1
ATOM 678 O O . ILE A 1 86 ? 8.397 1.002 2.816 1.00 53.59 86 ILE A O 1
ATOM 682 N N . LYS A 1 87 ? 9.344 -0.980 2.369 1.00 51.19 87 LYS A N 1
ATOM 683 C CA . LYS A 1 87 ? 10.701 -0.447 2.226 1.00 51.19 87 LYS A CA 1
ATOM 684 C C . LYS A 1 87 ? 10.671 0.402 0.952 1.00 51.19 87 LYS A C 1
ATOM 686 O O . LYS A 1 87 ? 10.132 -0.067 -0.049 1.00 51.19 87 LYS A O 1
ATOM 691 N N . ARG A 1 88 ? 11.172 1.646 0.997 1.00 49.06 88 ARG A N 1
ATOM 692 C CA . ARG A 1 88 ? 11.373 2.455 -0.218 1.00 49.06 88 ARG A CA 1
ATOM 693 C C . ARG A 1 88 ? 12.092 1.546 -1.218 1.00 49.06 88 ARG A C 1
ATOM 695 O O . ARG A 1 88 ? 13.172 1.059 -0.890 1.00 49.06 88 ARG A O 1
ATOM 702 N N . LYS A 1 89 ? 11.432 1.207 -2.332 1.00 57.09 89 LYS A N 1
ATOM 703 C CA . LYS A 1 89 ? 12.012 0.323 -3.349 1.00 57.09 89 LYS A CA 1
ATOM 704 C C . LYS A 1 89 ? 13.338 0.949 -3.773 1.00 57.09 89 LYS A C 1
ATOM 706 O O . LYS A 1 89 ? 13.352 2.139 -4.082 1.00 57.09 89 LYS A O 1
ATOM 711 N N . GLN A 1 90 ? 14.426 0.181 -3.728 1.00 61.53 90 GLN A N 1
ATOM 712 C CA . GLN A 1 90 ? 15.656 0.593 -4.395 1.00 61.53 90 GLN A CA 1
ATOM 713 C C . GLN A 1 90 ? 15.301 0.791 -5.868 1.00 61.53 90 GLN A C 1
ATOM 715 O O . GLN A 1 90 ? 14.738 -0.106 -6.497 1.00 61.53 90 GLN A O 1
ATOM 720 N N . LEU A 1 91 ? 15.510 2.007 -6.362 1.00 68.56 91 LEU A N 1
ATOM 721 C CA . LEU A 1 91 ? 15.395 2.292 -7.781 1.00 68.56 91 LEU A CA 1
ATOM 722 C C . LEU A 1 91 ? 16.606 1.641 -8.447 1.00 68.56 91 LEU A C 1
ATOM 724 O O . LEU A 1 91 ? 17.725 1.770 -7.954 1.00 68.56 91 LEU A O 1
ATOM 728 N N . CYS A 1 92 ? 16.359 0.890 -9.511 1.00 80.81 92 CYS A N 1
ATOM 729 C CA . CYS A 1 92 ? 17.413 0.374 -10.367 1.00 80.81 92 CYS A CA 1
ATOM 730 C C . CYS A 1 92 ? 17.726 1.453 -11.401 1.00 80.81 92 CYS A C 1
ATOM 732 O O . CYS A 1 92 ? 16.802 2.075 -11.918 1.00 80.81 92 CYS A O 1
ATOM 734 N N . GLU A 1 93 ? 18.992 1.664 -11.728 1.00 89.06 93 GLU A N 1
ATOM 735 C CA . GLU A 1 93 ? 19.366 2.553 -12.827 1.00 89.06 93 GLU A CA 1
ATOM 736 C C . GLU A 1 93 ? 19.500 1.743 -14.115 1.00 89.06 93 GLU A C 1
ATOM 738 O O . GLU A 1 93 ? 20.064 0.649 -14.117 1.00 89.06 93 GLU A O 1
ATOM 743 N N . LEU A 1 94 ? 18.960 2.274 -15.207 1.00 92.75 94 LEU A N 1
ATOM 744 C CA . LEU A 1 94 ? 19.242 1.815 -16.565 1.00 92.75 94 LEU A CA 1
ATOM 745 C C . LEU A 1 94 ? 19.809 2.974 -17.377 1.00 92.75 94 LEU A C 1
ATOM 747 O O . LEU A 1 94 ? 19.571 4.128 -17.029 1.00 92.75 94 LEU A O 1
ATOM 751 N N . CYS A 1 95 ? 20.517 2.673 -18.462 1.00 94.56 95 CYS A N 1
ATOM 752 C CA . CYS A 1 95 ? 20.946 3.675 -19.437 1.00 94.56 95 CYS A CA 1
ATOM 753 C C . CYS A 1 95 ? 20.232 3.431 -20.768 1.00 94.56 95 CYS A C 1
ATOM 755 O O . CYS A 1 95 ? 20.165 2.292 -21.231 1.00 94.56 95 CYS A O 1
ATOM 757 N N . VAL A 1 96 ? 19.696 4.484 -21.378 1.00 96.75 96 VAL A N 1
ATOM 758 C CA . VAL A 1 96 ? 19.199 4.467 -22.757 1.00 96.75 96 VAL A CA 1
ATOM 759 C C . VAL A 1 96 ? 20.241 5.163 -23.621 1.00 96.75 96 VAL A C 1
ATOM 761 O O . VAL A 1 96 ? 20.465 6.358 -23.446 1.00 96.75 96 VAL A O 1
ATOM 764 N N . PHE A 1 97 ? 20.883 4.434 -24.533 1.00 96.94 97 PHE A N 1
ATOM 765 C CA . PHE A 1 97 ? 21.863 5.033 -25.442 1.00 96.94 97 PHE A CA 1
ATOM 766 C C . PHE A 1 97 ? 21.192 6.019 -26.398 1.00 96.94 97 PHE A C 1
ATOM 768 O O . PHE A 1 97 ? 20.039 5.815 -26.789 1.00 96.94 97 PHE A O 1
ATOM 775 N N . PHE A 1 98 ? 21.926 7.060 -26.797 1.00 96.00 98 PHE A N 1
ATOM 776 C CA . PHE A 1 98 ? 21.433 8.044 -27.764 1.00 96.00 98 PHE A CA 1
ATOM 777 C C . PHE A 1 98 ? 21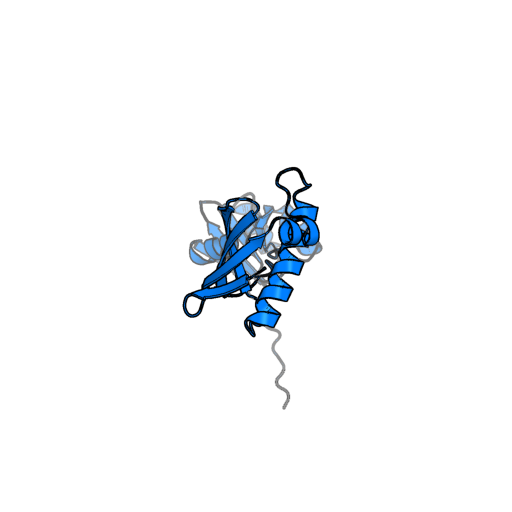.091 7.396 -29.111 1.00 96.00 98 PHE A C 1
ATOM 779 O O . PHE A 1 98 ? 20.039 7.675 -29.686 1.00 96.00 98 PHE A O 1
ATOM 786 N N . ASP A 1 99 ? 21.951 6.489 -29.576 1.00 95.12 99 ASP A N 1
ATOM 787 C CA . ASP A 1 99 ? 21.791 5.734 -30.814 1.00 95.12 99 ASP A CA 1
ATOM 788 C C . ASP A 1 99 ? 22.635 4.438 -30.807 1.00 95.12 99 ASP A C 1
ATOM 790 O O . ASP A 1 99 ? 23.230 4.042 -29.796 1.00 95.12 99 ASP A O 1
ATOM 794 N N . ALA A 1 100 ? 22.638 3.734 -31.942 1.00 93.38 100 ALA A N 1
ATOM 795 C CA . ALA A 1 100 ? 23.394 2.497 -32.116 1.00 93.38 100 ALA A CA 1
ATOM 796 C C . ALA A 1 100 ? 24.914 2.724 -32.109 1.00 93.38 100 ALA A C 1
ATOM 798 O O . ALA A 1 100 ? 25.650 1.853 -31.640 1.00 93.38 100 ALA A O 1
ATOM 799 N N . ASP A 1 101 ? 25.383 3.868 -32.607 1.00 94.44 101 ASP A N 1
ATOM 800 C CA . ASP A 1 101 ? 26.808 4.182 -32.697 1.00 94.44 101 ASP A CA 1
ATOM 801 C C . ASP A 1 101 ? 27.369 4.471 -31.302 1.00 94.44 101 ASP A C 1
ATOM 803 O O . ASP A 1 101 ? 28.366 3.868 -30.909 1.00 94.44 101 ASP A O 1
ATOM 807 N N . ALA A 1 102 ? 26.650 5.245 -30.485 1.00 93.38 102 ALA A N 1
ATOM 808 C CA . ALA A 1 102 ? 26.967 5.485 -29.081 1.00 93.38 102 ALA A CA 1
ATOM 809 C C . ALA A 1 102 ? 27.033 4.176 -28.274 1.00 93.38 102 ALA A C 1
ATOM 811 O O . ALA A 1 102 ? 27.945 3.978 -27.468 1.00 93.38 102 ALA A O 1
ATOM 812 N N . MET A 1 103 ? 26.112 3.236 -28.525 1.00 92.44 103 MET A N 1
ATOM 813 C CA . MET A 1 103 ? 26.155 1.900 -27.920 1.00 92.44 103 MET A CA 1
ATOM 814 C C . MET A 1 103 ? 27.421 1.125 -28.334 1.00 92.44 103 MET A C 1
ATOM 816 O O . MET A 1 103 ? 28.062 0.474 -27.500 1.00 92.44 103 MET A O 1
ATOM 820 N N . LEU A 1 104 ? 27.779 1.150 -29.621 1.00 90.81 104 LEU A N 1
ATOM 821 C CA . LEU A 1 104 ? 28.956 0.449 -30.138 1.00 90.81 104 LEU A CA 1
ATOM 822 C C . LEU A 1 104 ? 30.263 1.072 -29.635 1.00 90.81 104 LEU A C 1
ATOM 824 O O . LEU A 1 104 ? 31.186 0.333 -29.279 1.00 90.81 104 LEU A O 1
ATOM 828 N N . ASP A 1 105 ? 30.331 2.395 -29.553 1.00 91.06 105 ASP A N 1
ATOM 829 C CA . ASP A 1 105 ? 31.491 3.122 -29.046 1.00 91.06 105 ASP A CA 1
ATOM 830 C C . ASP A 1 105 ? 31.665 2.923 -27.540 1.00 91.06 105 ASP A C 1
ATOM 832 O O . ASP A 1 105 ? 32.777 2.626 -27.097 1.00 91.06 105 ASP A O 1
ATOM 836 N N . PHE A 1 106 ? 30.574 2.918 -26.764 1.00 88.94 106 PHE A N 1
ATOM 837 C CA . PHE A 1 106 ? 30.613 2.524 -25.354 1.00 88.94 106 PHE A CA 1
ATOM 838 C C . PHE A 1 106 ? 31.164 1.103 -25.172 1.00 88.94 106 PHE A C 1
ATOM 840 O O . PHE A 1 106 ? 32.008 0.849 -24.312 1.00 88.94 106 PHE A O 1
ATOM 847 N N . ARG A 1 107 ? 30.723 0.150 -26.004 1.00 84.75 107 ARG A N 1
ATOM 848 C CA . ARG A 1 107 ? 31.225 -1.231 -25.950 1.00 84.75 107 ARG A CA 1
ATOM 849 C C . ARG A 1 107 ? 32.728 -1.306 -26.232 1.00 84.75 107 ARG A C 1
ATOM 851 O O . ARG A 1 107 ? 33.410 -2.145 -25.649 1.00 84.75 107 ARG A O 1
ATOM 858 N N . ARG A 1 108 ? 33.241 -0.478 -27.143 1.00 84.75 108 ARG A N 1
ATOM 859 C CA . ARG A 1 108 ? 34.674 -0.423 -27.471 1.00 84.75 108 ARG A CA 1
ATOM 860 C C . ARG A 1 108 ? 35.487 0.230 -26.355 1.00 84.75 108 ARG A C 1
ATOM 862 O O . ARG A 1 108 ? 36.604 -0.211 -26.100 1.00 84.75 108 ARG A O 1
ATOM 869 N N . SER A 1 109 ? 34.937 1.249 -25.695 1.00 80.62 109 SER A N 1
ATOM 870 C CA . SER A 1 109 ? 35.620 1.997 -24.634 1.00 80.62 109 SER A CA 1
ATOM 871 C C . SER A 1 109 ? 35.559 1.308 -23.264 1.00 80.62 109 SER A C 1
ATOM 873 O O . SER A 1 109 ? 36.456 1.493 -22.439 1.00 80.62 109 SER A O 1
ATOM 875 N N . CYS A 1 110 ? 34.545 0.474 -23.013 1.00 72.62 110 CYS A N 1
ATOM 876 C CA . CYS A 1 110 ? 34.340 -0.201 -21.735 1.00 72.62 110 CYS A CA 1
ATOM 877 C C . CYS A 1 110 ? 34.661 -1.704 -21.807 1.00 72.62 110 CYS A C 1
ATOM 879 O O . CYS A 1 110 ? 33.828 -2.529 -22.183 1.00 72.62 110 CYS A O 1
ATOM 881 N N . ALA A 1 111 ? 35.874 -2.071 -21.380 1.00 57.38 111 ALA A N 1
ATOM 882 C CA . ALA A 1 111 ? 36.329 -3.465 -21.308 1.00 57.38 111 ALA A CA 1
ATOM 883 C C . ALA A 1 111 ? 35.790 -4.243 -20.088 1.00 57.38 111 ALA A C 1
ATOM 885 O O . ALA A 1 111 ? 35.951 -5.462 -20.017 1.00 57.38 111 ALA A O 1
ATOM 886 N N . GLN A 1 112 ? 35.185 -3.562 -19.107 1.00 62.88 112 GLN A N 1
ATOM 887 C CA . GLN A 1 112 ? 34.685 -4.201 -17.889 1.00 62.88 112 GLN A CA 1
ATOM 888 C C . GLN A 1 112 ? 33.248 -4.697 -18.066 1.00 62.88 112 GLN A C 1
ATOM 890 O O . GLN A 1 112 ? 32.410 -4.031 -18.667 1.00 62.88 112 GLN A O 1
ATOM 895 N N . GLY A 1 113 ? 32.986 -5.906 -17.569 1.00 69.00 113 GLY A N 1
ATOM 896 C CA . GLY A 1 113 ? 31.692 -6.568 -17.686 1.00 69.00 113 GLY A CA 1
ATOM 897 C C . GLY A 1 113 ? 30.733 -6.289 -16.539 1.00 69.00 113 GLY A C 1
ATOM 898 O O . GLY A 1 113 ? 30.995 -5.468 -15.668 1.00 69.00 113 GLY A O 1
ATOM 899 N N . GLY A 1 114 ? 29.603 -6.992 -16.549 1.00 82.06 114 GLY A N 1
ATOM 900 C CA . GLY A 1 114 ? 28.534 -6.803 -15.573 1.00 82.06 114 GLY A CA 1
ATOM 901 C C . GLY A 1 114 ? 27.358 -5.993 -16.101 1.00 82.06 114 GLY A C 1
ATOM 902 O O . GLY A 1 114 ? 26.709 -5.305 -15.325 1.00 82.06 114 GLY A O 1
ATOM 903 N N . TYR A 1 115 ? 27.060 -6.064 -17.398 1.00 8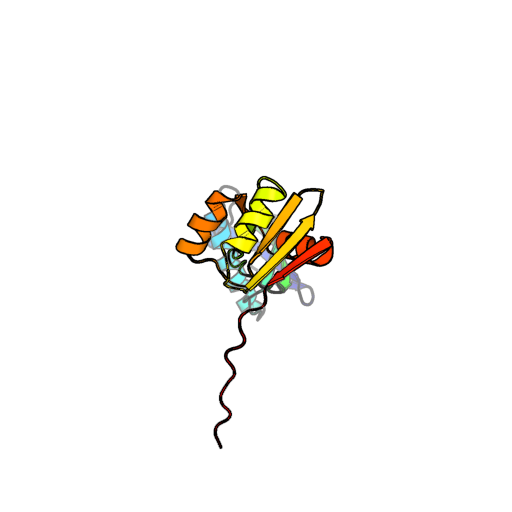9.06 115 TYR A N 1
ATOM 904 C CA . TYR A 1 115 ? 25.879 -5.427 -17.982 1.00 89.06 115 TYR A CA 1
ATOM 905 C C . TYR A 1 115 ? 25.300 -6.251 -19.134 1.00 89.06 115 TYR A C 1
ATOM 907 O O . TYR A 1 115 ? 25.964 -7.112 -19.722 1.00 89.06 115 TYR A O 1
ATOM 915 N N . ALA A 1 116 ? 24.045 -5.976 -19.470 1.00 92.62 116 ALA A N 1
ATOM 916 C CA . ALA A 1 116 ? 23.381 -6.510 -20.649 1.00 92.62 116 ALA A CA 1
ATOM 917 C C . ALA A 1 116 ? 22.682 -5.381 -21.409 1.00 92.62 116 ALA A C 1
ATOM 919 O O . ALA A 1 116 ? 22.084 -4.508 -20.789 1.00 92.62 116 ALA A O 1
ATOM 920 N N . VAL A 1 117 ? 22.761 -5.406 -22.738 1.00 94.19 117 VAL A N 1
ATOM 921 C CA . VAL A 1 117 ? 22.109 -4.433 -23.619 1.00 94.19 117 VAL A CA 1
ATOM 922 C C . VAL A 1 117 ? 20.973 -5.115 -24.364 1.00 94.19 117 VAL A C 1
ATOM 924 O O . VAL A 1 117 ? 21.163 -6.191 -24.939 1.00 94.19 117 VAL A O 1
ATOM 927 N N . TYR A 1 118 ? 19.811 -4.477 -24.359 1.00 96.50 118 TYR A N 1
ATOM 928 C CA . TYR A 1 118 ? 18.584 -4.945 -24.988 1.00 96.50 118 TYR A CA 1
ATOM 929 C C . TYR A 1 118 ? 18.104 -3.924 -26.016 1.00 96.50 118 TYR A C 1
ATOM 931 O O . TYR A 1 118 ? 18.262 -2.723 -25.816 1.00 96.50 118 TYR A O 1
ATOM 939 N N . ASP A 1 119 ? 17.485 -4.409 -27.083 1.00 96.50 119 ASP A N 1
ATOM 940 C CA . ASP A 1 119 ? 16.560 -3.628 -27.897 1.00 96.50 119 ASP A CA 1
ATOM 941 C C . ASP A 1 119 ? 15.154 -3.793 -27.308 1.00 96.50 119 ASP A C 1
ATOM 943 O O . ASP A 1 119 ? 14.658 -4.917 -27.153 1.00 96.50 119 ASP A O 1
ATOM 947 N N . TYR A 1 120 ? 14.544 -2.680 -26.917 1.00 96.31 120 TYR A N 1
ATOM 948 C CA . TYR A 1 120 ? 13.195 -2.636 -26.367 1.00 96.31 120 TYR A CA 1
ATOM 949 C C . TYR A 1 120 ? 12.484 -1.385 -26.888 1.00 96.31 120 TYR A C 1
ATOM 951 O O . TYR A 1 120 ? 12.948 -0.267 -26.665 1.00 96.31 120 TYR A O 1
ATOM 959 N N . ASP A 1 121 ? 11.372 -1.580 -27.600 1.00 93.56 121 ASP A N 1
ATOM 960 C CA . ASP A 1 121 ? 10.618 -0.521 -28.285 1.00 93.56 121 ASP A CA 1
ATOM 961 C C . ASP A 1 121 ? 11.491 0.369 -29.202 1.00 93.56 121 ASP A C 1
ATOM 963 O O . ASP A 1 121 ? 11.308 1.585 -29.275 1.00 93.56 121 ASP A O 1
ATOM 967 N N . GLY A 1 122 ? 12.467 -0.233 -29.899 1.00 92.25 122 GLY A N 1
ATOM 968 C CA . GLY A 1 122 ? 13.358 0.460 -30.837 1.00 92.25 122 GLY A CA 1
ATOM 969 C C . GLY A 1 122 ? 14.444 1.304 -30.167 1.00 92.25 122 GLY A C 1
ATOM 970 O O . GLY A 1 122 ? 15.052 2.151 -30.821 1.00 92.25 122 GLY A O 1
ATOM 971 N N . ARG A 1 123 ? 14.675 1.109 -28.864 1.00 96.12 123 ARG A N 1
ATOM 972 C CA . ARG A 1 123 ? 15.718 1.788 -28.090 1.00 96.12 123 ARG A CA 1
ATOM 973 C C . ARG A 1 123 ? 16.749 0.797 -27.575 1.00 96.12 123 ARG A C 1
ATOM 975 O O . ARG A 1 123 ? 16.405 -0.298 -27.134 1.00 96.12 123 ARG A O 1
ATOM 982 N N . TYR A 1 124 ? 18.003 1.235 -27.547 1.00 96.38 124 TYR A N 1
ATOM 983 C CA . TYR A 1 124 ? 19.119 0.468 -27.005 1.00 96.38 124 TYR A CA 1
ATOM 984 C C . TYR A 1 124 ? 19.264 0.754 -25.509 1.00 96.38 124 TYR A C 1
ATOM 986 O O . TYR A 1 124 ? 19.639 1.856 -25.110 1.00 96.38 124 TYR A O 1
ATOM 994 N N . ILE A 1 125 ? 18.949 -0.234 -24.674 1.00 97.00 125 ILE A N 1
ATOM 995 C CA . ILE A 1 125 ? 18.887 -0.085 -23.217 1.00 97.00 125 ILE A CA 1
ATOM 996 C C . ILE A 1 125 ? 19.935 -0.965 -22.546 1.00 97.00 125 ILE A C 1
ATOM 998 O O . ILE A 1 125 ? 19.904 -2.188 -22.685 1.00 97.00 125 ILE A O 1
ATOM 1002 N N . LEU A 1 126 ? 20.823 -0.359 -21.760 1.00 94.31 126 LEU A N 1
ATOM 1003 C CA . LEU A 1 126 ? 21.767 -1.050 -20.890 1.00 94.31 126 LEU A CA 1
ATOM 1004 C C . LEU A 1 126 ? 21.175 -1.249 -19.493 1.00 94.31 126 LEU A C 1
ATOM 1006 O O . LEU A 1 126 ? 20.795 -0.299 -18.808 1.00 94.31 126 LEU A O 1
ATOM 1010 N N . LEU A 1 127 ? 21.162 -2.507 -19.060 1.00 93.88 127 LEU A N 1
ATOM 1011 C CA . LEU A 1 127 ? 20.820 -2.940 -17.713 1.00 93.88 127 LEU A CA 1
ATOM 1012 C C . LEU A 1 127 ? 22.101 -3.377 -16.977 1.00 93.88 127 LEU A C 1
ATOM 1014 O O . LEU A 1 127 ? 22.708 -4.385 -17.369 1.00 93.88 127 LEU A O 1
ATOM 1018 N N . PRO A 1 128 ? 22.531 -2.662 -15.924 1.00 89.25 128 PRO A N 1
ATOM 1019 C CA . PRO A 1 128 ? 23.685 -3.055 -15.131 1.00 89.25 128 PRO A CA 1
ATOM 1020 C C . PRO A 1 128 ? 23.351 -4.250 -14.225 1.00 89.25 128 PRO A C 1
ATOM 1022 O O . PRO A 1 128 ? 22.245 -4.392 -13.708 1.00 89.25 128 PRO A O 1
ATOM 1025 N N . GLY A 1 129 ? 24.311 -5.151 -14.048 1.00 82.62 129 GLY A N 1
ATOM 1026 C CA . GLY A 1 129 ? 24.192 -6.342 -13.204 1.00 82.62 129 GLY A CA 1
ATOM 1027 C C . GLY A 1 129 ? 24.415 -6.066 -11.715 1.00 82.62 129 GLY A C 1
ATOM 1028 O O . GLY A 1 129 ? 24.041 -6.895 -10.888 1.00 82.62 129 GLY A O 1
ATOM 1029 N N . VAL A 1 130 ? 25.002 -4.914 -11.380 1.00 80.06 130 VAL A N 1
ATOM 1030 C CA . VAL A 1 130 ? 25.219 -4.406 -10.015 1.00 80.06 130 VAL A CA 1
ATOM 1031 C C . VAL A 1 130 ? 24.967 -2.896 -9.978 1.00 80.06 130 VAL A C 1
ATOM 1033 O O . VAL A 1 130 ? 24.784 -2.273 -11.021 1.00 80.06 130 VAL A O 1
ATOM 1036 N N . SER A 1 131 ? 24.972 -2.293 -8.788 1.00 80.50 131 SER A N 1
ATOM 1037 C CA . SER A 1 131 ? 24.930 -0.832 -8.644 1.00 80.50 131 SER A CA 1
ATOM 1038 C C . SER A 1 131 ? 26.115 -0.169 -9.349 1.00 80.50 131 SER A C 1
ATOM 1040 O O . SER A 1 131 ? 27.258 -0.561 -9.111 1.00 80.50 131 SER A O 1
ATOM 1042 N N . LEU A 1 132 ? 25.839 0.844 -10.167 1.00 81.69 132 LEU A N 1
ATOM 1043 C CA . LEU A 1 132 ? 26.866 1.645 -10.823 1.00 81.69 132 LEU A CA 1
ATOM 1044 C C . LEU A 1 132 ? 27.569 2.539 -9.792 1.00 81.69 132 LEU A C 1
ATOM 1046 O O . LEU A 1 132 ? 26.923 3.102 -8.909 1.00 81.69 132 LEU A O 1
ATOM 1050 N N . ASP A 1 133 ? 28.890 2.654 -9.893 1.00 84.50 133 ASP A N 1
ATOM 1051 C CA . ASP A 1 133 ? 29.648 3.671 -9.166 1.00 84.50 133 ASP A CA 1
ATOM 1052 C C . ASP A 1 133 ? 29.616 5.015 -9.917 1.00 84.50 133 ASP A C 1
ATOM 1054 O O . ASP A 1 133 ? 29.232 5.087 -11.087 1.00 84.50 133 ASP A O 1
ATOM 1058 N N . GLU A 1 134 ? 30.026 6.100 -9.254 1.00 84.62 134 GLU A N 1
ATOM 1059 C CA . GLU A 1 134 ? 29.999 7.449 -9.844 1.00 84.62 134 GLU A CA 1
ATOM 1060 C C . GLU A 1 134 ? 30.814 7.540 -11.143 1.00 84.62 134 GLU A C 1
ATOM 1062 O O . GLU A 1 134 ? 30.419 8.236 -12.078 1.00 84.62 134 GLU A O 1
ATOM 1067 N N . SER A 1 135 ? 31.923 6.797 -11.236 1.00 84.88 135 SER A N 1
ATOM 1068 C CA . SER A 1 135 ? 32.750 6.757 -12.445 1.00 84.88 135 SER A CA 1
ATOM 1069 C C . SER A 1 135 ? 32.018 6.099 -13.617 1.00 84.88 135 SER A C 1
ATOM 1071 O O . SER A 1 135 ? 32.052 6.624 -14.733 1.00 84.88 135 SER A O 1
ATOM 1073 N N . SER A 1 136 ? 31.322 4.986 -13.373 1.00 84.81 136 SER A N 1
ATOM 1074 C CA . SER A 1 136 ? 30.518 4.310 -14.392 1.00 84.81 136 SER A CA 1
ATOM 1075 C C . SER A 1 136 ? 29.319 5.149 -14.811 1.00 84.81 136 SER A C 1
ATOM 1077 O O . SER A 1 136 ? 28.994 5.178 -15.996 1.00 84.81 136 SER A O 1
ATOM 1079 N N . ILE A 1 137 ? 28.691 5.859 -13.868 1.00 88.06 137 ILE A N 1
ATOM 1080 C CA . ILE A 1 137 ? 27.593 6.793 -14.143 1.00 88.06 137 ILE A CA 1
ATOM 1081 C C . ILE A 1 137 ? 28.069 7.918 -15.062 1.00 88.06 137 ILE A C 1
ATOM 1083 O O . ILE A 1 137 ? 27.476 8.128 -16.121 1.00 88.06 137 ILE A O 1
ATOM 1087 N N . ALA A 1 138 ? 29.158 8.603 -14.701 1.00 88.38 138 ALA A N 1
ATOM 108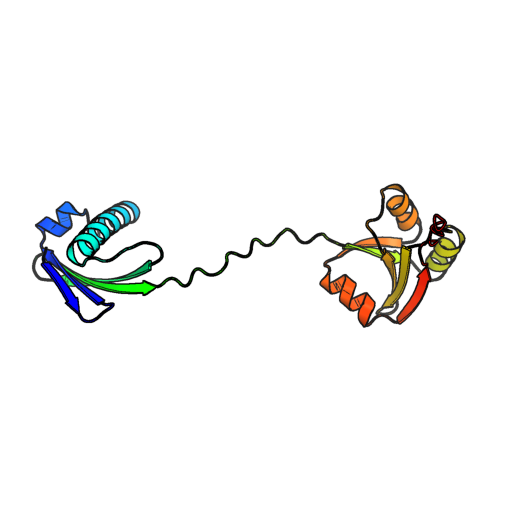8 C CA . ALA A 1 138 ? 29.714 9.694 -15.497 1.00 88.38 138 ALA A CA 1
ATOM 1089 C C . ALA A 1 138 ? 30.048 9.235 -16.922 1.00 88.38 138 ALA A C 1
ATOM 1091 O O . ALA A 1 138 ? 29.633 9.872 -17.885 1.00 88.38 138 ALA A O 1
ATOM 1092 N N . ARG A 1 139 ? 30.701 8.074 -17.055 1.00 88.38 139 ARG A N 1
ATOM 1093 C CA . ARG A 1 139 ? 31.035 7.508 -18.364 1.00 88.38 139 ARG A CA 1
ATOM 1094 C C . ARG A 1 139 ? 29.795 7.130 -19.167 1.00 88.38 139 ARG A C 1
ATOM 1096 O O . ARG A 1 139 ? 29.729 7.455 -20.340 1.00 88.38 139 ARG A O 1
ATOM 1103 N N . LEU A 1 140 ? 28.817 6.440 -18.575 1.00 90.00 140 LEU A N 1
ATOM 1104 C CA . LEU A 1 140 ? 27.580 6.066 -19.277 1.00 90.00 140 LEU A CA 1
ATOM 1105 C C . LEU A 1 140 ? 26.806 7.291 -19.767 1.00 90.00 140 LEU A C 1
ATOM 1107 O O . LEU A 1 140 ? 26.205 7.230 -20.837 1.00 90.00 140 LEU A O 1
ATOM 1111 N N . SER A 1 141 ? 26.876 8.391 -19.016 1.00 91.31 141 SER A N 1
ATOM 1112 C CA . SER A 1 141 ? 26.214 9.655 -19.350 1.00 91.31 141 SER A CA 1
ATOM 1113 C C . SER A 1 141 ? 26.791 10.327 -20.604 1.00 91.31 141 SER A C 1
ATOM 1115 O O . SER A 1 141 ? 26.143 11.188 -21.187 1.00 91.31 141 SER A O 1
ATOM 1117 N N . GLU A 1 142 ? 27.989 9.930 -21.051 1.00 93.94 142 GLU A N 1
ATOM 1118 C CA . GLU A 1 142 ? 28.573 10.386 -22.322 1.00 93.94 142 GLU A CA 1
ATOM 1119 C C . GLU A 1 142 ? 27.914 9.720 -23.544 1.00 93.94 142 GLU A C 1
ATOM 1121 O O . GLU A 1 142 ? 27.954 10.279 -24.637 1.00 93.94 142 GLU A O 1
ATOM 1126 N N . TYR A 1 143 ? 27.303 8.540 -23.374 1.00 94.31 143 TYR A N 1
ATOM 1127 C CA . TYR A 1 143 ? 26.758 7.722 -24.471 1.00 94.31 143 TYR A CA 1
ATOM 1128 C C . TYR A 1 143 ? 25.231 7.574 -24.418 1.00 94.31 143 TYR A C 1
ATOM 1130 O O . TYR A 1 143 ? 24.623 7.031 -25.346 1.00 94.31 143 TYR A O 1
ATOM 1138 N N . GLY A 1 144 ? 24.596 8.015 -23.334 1.00 94.31 144 GLY A N 1
ATOM 1139 C CA . GLY A 1 144 ? 23.161 7.890 -23.147 1.00 94.31 144 GLY A CA 1
ATOM 1140 C C . GLY A 1 144 ? 22.653 8.553 -21.877 1.00 94.31 144 GLY A C 1
ATOM 1141 O O . GLY A 1 144 ? 23.398 9.163 -21.115 1.00 94.31 144 GLY A O 1
ATOM 1142 N N . GLU A 1 145 ? 21.357 8.405 -21.638 1.00 95.69 145 GLU A N 1
ATOM 1143 C CA . GLU A 1 145 ? 20.677 8.972 -20.479 1.00 95.69 145 GLU A CA 1
ATOM 1144 C C . GLU A 1 145 ? 20.377 7.902 -19.432 1.00 95.69 145 GLU A C 1
ATOM 1146 O O . GLU A 1 145 ? 19.838 6.831 -19.736 1.00 95.69 145 GLU A O 1
ATOM 1151 N N . LEU A 1 146 ? 20.695 8.212 -18.176 1.00 93.44 146 LEU A N 1
ATOM 1152 C CA . LEU A 1 146 ? 20.423 7.348 -17.035 1.00 93.44 146 LEU A CA 1
ATOM 1153 C C . LEU A 1 146 ? 19.032 7.617 -16.464 1.00 93.44 146 LEU A C 1
ATOM 1155 O O . LEU A 1 146 ? 18.663 8.757 -16.181 1.00 93.44 146 LEU A O 1
ATOM 1159 N N . TYR A 1 147 ? 18.282 6.543 -16.233 1.00 90.94 147 TYR A N 1
ATOM 1160 C CA . TYR A 1 147 ? 16.932 6.606 -15.692 1.00 90.94 147 TYR A CA 1
ATOM 1161 C C . TYR A 1 147 ? 16.796 5.740 -14.441 1.00 90.94 147 TYR A C 1
ATOM 1163 O O . TYR A 1 147 ? 16.998 4.522 -14.512 1.00 90.94 147 TYR A O 1
ATOM 1171 N N . PRO A 1 148 ? 16.369 6.321 -13.308 1.00 89.69 148 PRO A N 1
ATOM 1172 C CA . PRO A 1 148 ? 15.949 5.536 -12.165 1.00 89.69 148 PRO A CA 1
ATOM 1173 C C . PRO A 1 148 ? 14.583 4.906 -12.458 1.00 89.69 148 PRO A C 1
ATOM 1175 O O . PRO A 1 148 ? 13.586 5.593 -12.687 1.00 89.69 148 PRO A O 1
ATOM 1178 N N . VAL A 1 149 ? 14.515 3.579 -12.416 1.00 88.50 149 VAL A N 1
ATOM 1179 C CA . VAL A 1 149 ? 13.299 2.812 -12.684 1.00 88.50 149 VAL A CA 1
ATOM 1180 C C . VAL A 1 149 ? 12.965 1.854 -11.549 1.00 88.50 149 VAL A C 1
ATOM 1182 O O . VAL A 1 149 ? 13.794 1.468 -10.726 1.00 88.50 149 VAL A O 1
ATOM 1185 N N . SER A 1 150 ? 11.700 1.441 -11.499 1.00 86.94 150 SER A N 1
ATOM 1186 C CA . SER A 1 150 ? 11.288 0.371 -10.591 1.00 86.94 150 SER A CA 1
ATOM 1187 C C . SER A 1 150 ? 11.814 -0.990 -11.058 1.00 86.94 150 SER A C 1
ATOM 1189 O O . SER A 1 150 ? 11.912 -1.246 -12.257 1.00 86.94 150 SER A O 1
ATOM 1191 N N . GLU A 1 151 ? 12.023 -1.905 -10.113 1.00 86.38 151 GLU A N 1
ATOM 1192 C CA . GLU A 1 151 ? 12.384 -3.306 -10.377 1.00 86.38 151 GLU A CA 1
ATOM 1193 C C . GLU A 1 151 ? 11.443 -3.998 -11.383 1.00 86.38 151 GLU A C 1
ATOM 1195 O O . GLU A 1 151 ? 11.883 -4.804 -12.193 1.00 86.38 151 GLU A O 1
ATOM 1200 N N . ALA A 1 152 ? 10.154 -3.632 -11.401 1.00 87.06 152 ALA A N 1
ATOM 1201 C CA . ALA A 1 152 ? 9.188 -4.185 -12.351 1.00 87.06 152 ALA A CA 1
ATOM 1202 C C . ALA A 1 152 ? 9.470 -3.756 -13.801 1.00 87.06 152 ALA A C 1
ATOM 1204 O O . ALA A 1 152 ? 9.305 -4.551 -14.721 1.00 87.06 152 ALA A O 1
ATOM 1205 N N . VAL A 1 153 ? 9.908 -2.511 -14.016 1.00 89.50 153 VAL A N 1
ATOM 1206 C CA . VAL A 1 153 ? 10.307 -2.026 -15.350 1.00 89.50 153 VAL A CA 1
ATOM 1207 C C . VAL A 1 153 ? 11.604 -2.705 -15.777 1.00 89.50 153 VAL A C 1
ATOM 1209 O O . VAL A 1 153 ? 11.707 -3.161 -16.912 1.00 89.50 153 VAL A O 1
ATOM 1212 N N . PHE A 1 154 ? 12.552 -2.831 -14.849 1.00 91.81 154 PHE A N 1
ATOM 1213 C CA . PHE A 1 154 ? 13.822 -3.511 -15.082 1.00 91.81 154 PHE A CA 1
ATOM 1214 C C . PHE A 1 154 ? 13.618 -4.981 -15.490 1.00 91.81 154 PHE A C 1
ATOM 1216 O O . PHE A 1 154 ? 14.160 -5.429 -16.499 1.00 91.81 154 PHE A O 1
ATOM 1223 N N . ALA A 1 155 ? 12.783 -5.718 -14.747 1.00 90.56 155 ALA A N 1
ATOM 1224 C CA . ALA A 1 155 ? 12.415 -7.097 -15.059 1.00 90.56 155 ALA A CA 1
ATOM 1225 C C . ALA A 1 155 ? 11.688 -7.208 -16.404 1.00 90.56 155 ALA A C 1
ATOM 1227 O O . ALA A 1 155 ? 12.057 -8.044 -17.222 1.00 90.56 155 ALA A O 1
ATOM 1228 N N . ARG A 1 156 ? 10.731 -6.313 -16.685 1.00 92.88 156 ARG A N 1
ATOM 1229 C CA . ARG A 1 156 ? 9.992 -6.312 -17.954 1.00 92.88 156 ARG A CA 1
ATOM 1230 C C . ARG A 1 156 ? 10.915 -6.162 -19.167 1.00 92.88 156 ARG A C 1
ATOM 1232 O O . ARG A 1 156 ? 10.757 -6.901 -20.132 1.00 92.88 156 ARG A O 1
ATOM 1239 N N . ILE A 1 157 ? 11.887 -5.246 -19.119 1.00 94.81 157 ILE A N 1
ATOM 1240 C CA . ILE A 1 157 ? 12.867 -5.070 -20.208 1.00 94.81 157 ILE A CA 1
ATOM 1241 C C . ILE A 1 157 ? 13.733 -6.326 -20.352 1.00 94.81 157 ILE A C 1
ATOM 1243 O O . ILE A 1 157 ? 13.990 -6.771 -21.464 1.00 94.81 157 ILE A O 1
ATOM 1247 N N . ARG A 1 158 ? 14.145 -6.938 -19.238 1.00 92.62 158 ARG A N 1
ATOM 1248 C CA . ARG A 1 158 ? 14.937 -8.172 -19.253 1.00 92.62 158 ARG A CA 1
ATOM 1249 C C . ARG A 1 158 ? 14.175 -9.376 -19.824 1.00 92.62 158 ARG A C 1
ATOM 1251 O O . ARG A 1 158 ? 14.797 -10.236 -20.439 1.00 92.62 158 ARG A O 1
ATOM 1258 N N . GLU A 1 159 ? 12.870 -9.461 -19.583 1.00 93.81 159 GLU A N 1
ATOM 1259 C CA . GLU A 1 159 ? 12.015 -10.576 -20.014 1.00 93.81 159 GLU A CA 1
ATOM 1260 C C . GLU A 1 159 ? 11.524 -10.428 -21.458 1.00 93.81 159 GLU A C 1
ATOM 1262 O O . GLU A 1 159 ? 11.462 -11.416 -22.186 1.00 93.81 159 GLU A O 1
ATOM 1267 N N . HIS A 1 160 ? 11.185 -9.206 -21.875 1.00 95.44 160 HIS A N 1
ATOM 1268 C CA . HIS A 1 160 ? 10.549 -8.944 -23.169 1.00 95.44 160 HIS A CA 1
ATOM 1269 C C . HIS A 1 160 ? 11.452 -8.227 -24.178 1.00 95.44 160 HIS A C 1
ATOM 1271 O O . HIS A 1 160 ? 11.129 -8.193 -25.363 1.00 95.44 160 HIS A O 1
ATOM 1277 N N . GLY A 1 161 ? 12.568 -7.647 -23.737 1.00 95.06 161 GLY A N 1
ATOM 1278 C CA . GLY A 1 161 ? 13.549 -7.025 -24.620 1.00 95.06 161 GLY A CA 1
ATOM 1279 C C . GLY A 1 161 ? 14.365 -8.059 -25.381 1.00 95.06 161 GLY A C 1
ATOM 1280 O O . GLY A 1 161 ? 14.696 -9.135 -24.877 1.00 95.06 161 GLY A O 1
ATOM 1281 N N . LYS A 1 162 ? 14.747 -7.714 -26.607 1.00 96.56 162 LYS A N 1
ATOM 1282 C CA . LYS A 1 162 ? 15.646 -8.535 -27.410 1.00 96.56 162 LYS A CA 1
ATOM 1283 C C . LYS A 1 162 ? 17.076 -8.305 -26.936 1.00 96.56 162 LYS A C 1
ATOM 1285 O O . LYS A 1 162 ? 17.638 -7.236 -27.144 1.00 96.56 162 LYS A O 1
ATOM 1290 N N . LEU A 1 163 ? 17.680 -9.313 -26.312 1.00 94.94 163 LEU A N 1
ATOM 1291 C CA . LEU A 1 163 ? 19.077 -9.245 -25.886 1.00 94.94 163 LEU A CA 1
ATOM 1292 C C . LEU A 1 163 ? 19.996 -9.061 -27.104 1.00 94.94 163 LEU A C 1
ATOM 1294 O O . LEU A 1 163 ? 20.030 -9.911 -27.994 1.00 94.94 163 LEU A O 1
ATOM 1298 N N . LEU A 1 164 ? 20.761 -7.973 -27.115 1.00 92.12 164 LEU A N 1
ATOM 1299 C CA . LEU A 1 164 ? 21.766 -7.695 -28.140 1.00 92.12 164 LEU A CA 1
ATOM 1300 C C . LEU A 1 164 ? 23.156 -8.117 -27.674 1.00 92.12 164 LEU A C 1
ATOM 1302 O O . LEU A 1 164 ? 23.923 -8.714 -28.426 1.00 92.12 164 LEU A O 1
ATOM 1306 N N . LEU A 1 165 ? 23.493 -7.779 -26.427 1.00 87.81 165 LEU A N 1
ATOM 1307 C CA . LEU A 1 165 ? 24.834 -7.940 -25.874 1.00 87.81 165 LEU A CA 1
ATOM 1308 C C . LEU A 1 165 ? 24.750 -8.322 -24.403 1.00 87.81 165 LEU A C 1
ATOM 1310 O O . LEU A 1 165 ? 23.938 -7.785 -23.654 1.00 87.81 165 LEU A O 1
ATOM 1314 N N . LYS A 1 166 ? 25.641 -9.205 -23.960 1.00 85.75 166 LYS A N 1
ATOM 1315 C CA . LYS A 1 166 ? 25.813 -9.529 -22.545 1.00 85.75 166 LYS A CA 1
ATOM 1316 C C . LYS A 1 166 ? 27.297 -9.570 -22.231 1.00 85.75 166 LYS A C 1
ATOM 1318 O O . LYS A 1 166 ? 28.013 -10.402 -22.780 1.00 85.75 166 LYS A O 1
ATOM 1323 N N . SER A 1 167 ? 27.741 -8.681 -21.352 1.00 79.12 167 SER A N 1
ATOM 1324 C CA . SER A 1 167 ? 29.114 -8.657 -20.862 1.00 79.12 167 SER A CA 1
ATOM 1325 C C . SER A 1 167 ? 29.144 -9.292 -19.474 1.00 79.12 167 SER A C 1
ATOM 1327 O O . SER A 1 167 ? 28.557 -8.767 -18.526 1.00 79.12 167 SER A O 1
ATOM 1329 N N . GLY A 1 168 ? 29.755 -10.472 -19.356 1.00 66.06 168 GLY A N 1
ATOM 1330 C CA . GLY A 1 168 ? 29.954 -11.139 -18.068 1.00 66.06 168 GLY A CA 1
ATOM 1331 C C . GLY A 1 168 ? 31.081 -10.477 -17.278 1.00 66.06 168 GLY A C 1
ATOM 1332 O O . GLY A 1 168 ? 32.019 -9.955 -17.872 1.00 66.06 168 GLY A O 1
ATOM 1333 N N . TYR A 1 169 ? 31.017 -10.508 -15.946 1.00 55.12 169 TYR A N 1
ATOM 1334 C CA . TYR A 1 169 ? 32.203 -10.214 -15.139 1.00 55.12 169 TYR A CA 1
ATOM 1335 C C . TYR A 1 169 ? 33.339 -11.160 -15.546 1.00 55.12 169 TYR A C 1
ATOM 1337 O O . TYR A 1 169 ? 33.059 -12.341 -15.783 1.00 55.12 169 TYR A O 1
ATOM 1345 N N . PRO A 1 170 ? 34.606 -10.708 -15.595 1.00 45.06 170 PRO A N 1
ATOM 1346 C CA . PRO A 1 170 ? 35.705 -11.654 -15.566 1.00 45.06 170 PRO A CA 1
ATOM 1347 C C . PRO A 1 170 ? 35.537 -12.467 -14.281 1.00 45.06 170 PRO A C 1
ATOM 1349 O O . PRO A 1 170 ? 35.632 -11.927 -13.180 1.00 45.06 170 PRO A O 1
ATOM 1352 N N . MET A 1 171 ? 35.205 -13.754 -14.420 1.00 39.06 171 MET A N 1
ATOM 1353 C CA . MET A 1 171 ? 35.302 -14.688 -13.309 1.00 39.06 171 MET A CA 1
ATOM 1354 C C . MET A 1 171 ? 36.746 -14.604 -12.831 1.00 39.06 171 MET A C 1
ATOM 1356 O O . MET A 1 171 ? 37.666 -14.986 -13.556 1.00 39.06 171 MET A O 1
ATOM 1360 N N . THR A 1 172 ? 36.964 -14.072 -11.633 1.00 38.59 172 THR A N 1
ATOM 1361 C CA . THR A 1 172 ? 38.198 -14.344 -10.915 1.00 38.59 172 THR A CA 1
ATOM 1362 C C . THR A 1 172 ? 38.275 -15.859 -10.806 1.00 38.59 172 THR A C 1
ATOM 1364 O O . THR A 1 172 ? 37.462 -16.485 -10.130 1.00 38.59 172 THR A O 1
ATOM 1367 N N . ALA A 1 173 ? 39.202 -16.466 -11.547 1.00 39.94 173 ALA A N 1
ATOM 1368 C CA . ALA A 1 173 ? 39.541 -17.863 -11.369 1.00 39.94 173 ALA A CA 1
ATOM 1369 C C . ALA A 1 173 ? 39.987 -18.016 -9.912 1.00 39.94 173 ALA A C 1
ATOM 1371 O O . ALA A 1 173 ? 41.093 -17.617 -9.542 1.00 39.94 173 ALA A O 1
ATOM 1372 N N . SER A 1 174 ? 39.093 -18.516 -9.061 1.00 36.09 174 SER A N 1
ATOM 1373 C CA . SER A 1 174 ? 39.447 -18.966 -7.728 1.00 36.09 174 SER A CA 1
ATOM 1374 C C . SER A 1 174 ? 40.483 -20.064 -7.915 1.00 36.09 174 SER A C 1
ATOM 1376 O O . SER A 1 174 ? 40.160 -21.164 -8.353 1.00 36.09 174 SER A O 1
ATOM 1378 N N . ARG A 1 175 ? 41.749 -19.732 -7.641 1.00 40.06 175 ARG A N 1
ATOM 1379 C CA . ARG A 1 175 ? 42.798 -20.715 -7.389 1.00 40.06 175 ARG A CA 1
ATOM 1380 C C . ARG A 1 175 ? 42.258 -21.664 -6.326 1.00 40.06 175 ARG A C 1
ATOM 1382 O O . ARG A 1 175 ? 42.090 -21.263 -5.176 1.00 40.06 175 ARG A O 1
ATOM 1389 N N . GLU A 1 176 ? 41.944 -22.887 -6.734 1.00 38.62 176 GLU A N 1
ATOM 1390 C CA . GLU A 1 176 ? 41.703 -23.983 -5.812 1.00 38.62 176 GLU A CA 1
ATOM 1391 C C . GLU A 1 176 ? 42.941 -24.124 -4.926 1.00 38.62 176 GLU A C 1
ATOM 1393 O O . GLU A 1 176 ? 44.057 -24.320 -5.410 1.00 38.62 176 GLU A O 1
ATOM 1398 N N . ALA A 1 177 ? 42.736 -23.971 -3.622 1.00 42.09 177 ALA A N 1
ATOM 1399 C CA . ALA A 1 177 ? 43.686 -24.434 -2.636 1.00 42.09 177 ALA A CA 1
ATOM 1400 C C . ALA A 1 177 ? 43.687 -25.968 -2.674 1.00 42.09 177 ALA A C 1
ATOM 1402 O O . ALA A 1 177 ? 42.670 -26.604 -2.387 1.00 42.09 177 ALA A O 1
ATOM 1403 N N . ARG A 1 178 ? 44.832 -26.543 -3.030 1.00 38.00 178 ARG A N 1
ATOM 1404 C CA . ARG A 1 178 ? 45.278 -27.856 -2.573 1.00 38.00 178 ARG A CA 1
ATOM 1405 C C . ARG A 1 178 ? 46.691 -27.707 -2.043 1.00 38.00 178 ARG A C 1
ATOM 1407 O O . ARG A 1 178 ? 47.468 -26.975 -2.696 1.00 38.00 178 ARG A O 1
#

Secondary structure (DSSP, 8-state):
-EEEEETTTEEEEEEEHHHHHHTT--TTS-HHHHHHHHHHHHHHHHHHHT---TTEEEEEEEEEETTEEEEEEEEEE-----------PPPEEEEEESSHHHHHHHHHH-----EEEEEETTEEEEEESSPPPHHHHHHHTTTEEEEEE-HHHHHHHHHHSEEEEEE-----------

pLDDT: mean 82.34, std 15.29, range [36.09, 97.0]

Foldseek 3Di:
DDWDDDPDFKIKDWFALVLCVVLVCDPPDDPVSNVSSVVVVVVVNCVVVVDDCPQKDWDWDWDDDDRTIMIMIGIGRNPPPPPPPPDPAQFFKKWWFPDPVLVVVLVVVDPFFQWWWFQDPNITMIGGNDDDDPVRVVSSVVGTDMDGHGPVVSVCCVVPTHTDDHGDGPPPPPPDDD

Radius of gyration: 33.22 Å; chains: 1; bounding box: 82×46×69 Å

Organism: NCBI:txid2763069